Protein AF-A0A352VSP1-F1 (afdb_monomer)

Radius of gyration: 16.6 Å; Cα contacts (8 Å, |Δi|>4): 227; chains: 1; bounding box: 41×44×37 Å

Sequence (112 aa):
VEYEIDEEVMEVRQVWEYRGGADEPFYSFFVSDADWLPVTENVLITAGGLIADTSGVATAAAAGRRSARIMEVTHESPAEKVFELLVEADWDAGGWHVFRAQRIPSLYGGGG

Mean predicted aligned error: 5.11 Å

Foldseek 3Di:
DDWDADPVVGDIDDDADDQDPPVDGFDQPDQKDWDQDVPQRWIKIKSFFFFAAQVRHTDPDQFGFTKIKIFTWHGDVVIDTPDIDIQGDPDGTYGGGDNYDDDDPDPDPDDD

Solvent-accessible surface area (backbone atoms only — not comparable to full-atom values): 6786 Å² total; per-residue (Å²): 110,41,69,49,74,43,80,89,82,71,45,78,41,82,76,48,75,76,65,59,54,98,94,48,66,75,70,51,86,44,47,57,46,76,42,80,35,91,87,79,60,23,35,40,34,25,36,7,31,27,26,19,41,94,88,66,48,79,48,87,58,87,70,21,25,20,21,23,40,40,36,31,27,44,72,55,90,82,57,48,78,80,44,79,48,77,45,73,51,101,58,76,61,38,65,43,66,37,65,67,78,79,91,74,74,69,92,69,69,86,85,128

Structure (mmCIF, N/CA/C/O backbone):
data_AF-A0A352VSP1-F1
#
_entry.id   AF-A0A352VSP1-F1
#
loop_
_atom_site.group_PDB
_atom_site.id
_atom_site.type_symbol
_atom_site.label_atom_id
_atom_site.label_alt_id
_atom_site.label_comp_id
_atom_site.label_asym_id
_atom_site.label_entity_id
_atom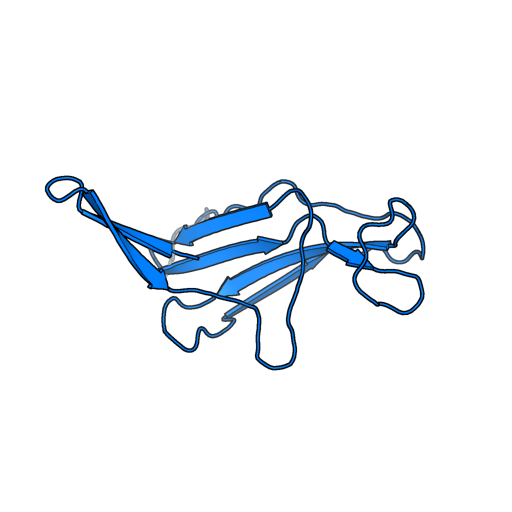_site.label_seq_id
_atom_site.pdbx_PDB_ins_code
_atom_site.Cartn_x
_atom_site.Cartn_y
_atom_site.Cartn_z
_atom_site.occupancy
_atom_site.B_iso_or_equiv
_atom_site.auth_seq_id
_atom_site.auth_comp_id
_atom_site.auth_asym_id
_atom_site.auth_atom_id
_atom_site.pdbx_PDB_model_num
ATOM 1 N N . VAL A 1 1 ? -2.873 5.560 6.977 1.00 95.12 1 VAL A N 1
ATOM 2 C CA . VAL A 1 1 ? -3.254 6.084 8.309 1.00 95.12 1 VAL A CA 1
ATOM 3 C C . VAL A 1 1 ? -4.758 6.197 8.345 1.00 95.12 1 VAL A C 1
ATOM 5 O O . VAL A 1 1 ? -5.341 6.426 7.291 1.00 95.12 1 VAL A O 1
ATOM 8 N N . GLU A 1 2 ? -5.356 6.035 9.514 1.00 97.25 2 GLU A N 1
ATOM 9 C CA . GLU A 1 2 ? -6.792 6.186 9.731 1.00 97.25 2 GLU A CA 1
ATOM 10 C C . GLU A 1 2 ? -7.048 7.105 10.919 1.00 97.25 2 GLU A C 1
ATOM 12 O O . GLU A 1 2 ? -6.310 7.083 11.913 1.00 97.25 2 GLU A O 1
ATOM 17 N N . TYR A 1 3 ? -8.107 7.899 10.798 1.00 97.81 3 TYR A N 1
ATOM 18 C CA . TYR A 1 3 ? -8.530 8.857 11.800 1.00 97.81 3 TYR A CA 1
ATOM 19 C C . TYR A 1 3 ? -9.996 8.641 12.153 1.00 97.81 3 TYR A C 1
ATOM 21 O O . TYR A 1 3 ? -10.825 8.407 11.278 1.00 97.81 3 TYR A O 1
ATOM 29 N N . GLU A 1 4 ? -10.297 8.796 13.431 1.00 97.88 4 GLU A N 1
ATOM 30 C CA . GLU A 1 4 ? -11.639 9.023 13.946 1.00 97.88 4 GLU A CA 1
ATOM 31 C C . GLU A 1 4 ? -11.809 10.531 14.139 1.00 97.88 4 GLU A C 1
ATOM 33 O O . GLU A 1 4 ? -10.902 11.203 14.644 1.00 97.88 4 GLU A O 1
ATOM 38 N N . ILE A 1 5 ? -12.943 11.063 13.691 1.00 98.25 5 ILE A N 1
ATOM 39 C CA . ILE A 1 5 ? -13.259 12.490 13.737 1.00 98.25 5 ILE A CA 1
ATOM 40 C C . ILE A 1 5 ? -14.529 12.649 14.568 1.00 98.25 5 ILE A C 1
ATOM 42 O O . ILE A 1 5 ? -15.566 12.088 14.217 1.00 98.25 5 ILE A O 1
ATOM 46 N N . ASP A 1 6 ? -14.441 13.416 15.652 1.00 98.25 6 ASP A N 1
ATOM 47 C CA . ASP A 1 6 ? -15.603 13.903 16.388 1.00 98.25 6 ASP A CA 1
ATOM 48 C C . ASP A 1 6 ? -15.952 15.300 15.864 1.00 98.25 6 ASP A C 1
ATOM 50 O O . ASP A 1 6 ? -15.240 16.280 16.101 1.00 98.25 6 ASP A O 1
ATOM 54 N N . GLU A 1 7 ? -17.040 15.380 15.101 1.00 98.25 7 GLU A N 1
ATOM 55 C CA . GLU A 1 7 ? -17.495 16.626 14.481 1.00 98.25 7 GLU A CA 1
ATOM 56 C C . GLU A 1 7 ? -18.229 17.557 15.463 1.00 98.25 7 GLU A C 1
ATOM 58 O O . GLU A 1 7 ? -18.343 18.751 15.186 1.00 98.25 7 GLU A O 1
ATOM 63 N N . GLU A 1 8 ? -18.711 17.057 16.610 1.00 98.31 8 GLU A N 1
ATOM 64 C CA . GLU A 1 8 ? -19.400 17.884 17.610 1.00 98.31 8 GLU A CA 1
ATOM 65 C C . GLU A 1 8 ? -18.401 18.731 18.399 1.00 98.31 8 GLU A C 1
ATOM 67 O O . GLU A 1 8 ? -18.621 19.930 18.602 1.00 98.31 8 GLU A O 1
ATOM 72 N N . VAL A 1 9 ? -17.290 18.118 18.822 1.00 98.00 9 VAL A N 1
ATOM 73 C CA . VAL A 1 9 ? -16.224 18.809 19.568 1.00 98.00 9 VAL A CA 1
ATOM 74 C C . VAL A 1 9 ? -15.040 19.236 18.698 1.00 98.00 9 VAL A C 1
ATOM 76 O O . VAL A 1 9 ? -14.137 19.908 19.194 1.00 98.00 9 VAL A O 1
ATOM 79 N N . MET A 1 10 ? -15.073 18.933 17.396 1.00 97.81 10 MET A N 1
ATOM 80 C CA . MET A 1 10 ? -14.026 19.267 16.420 1.00 97.81 10 MET A CA 1
ATOM 81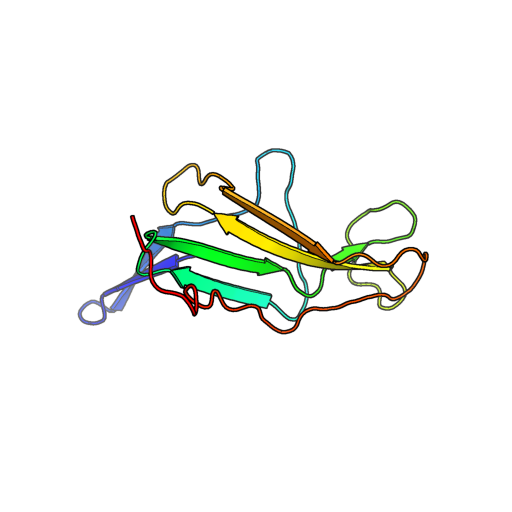 C C . MET A 1 10 ? -12.661 18.655 16.778 1.00 97.81 10 MET A C 1
ATOM 83 O O . MET A 1 10 ? -11.620 19.306 16.650 1.00 97.81 10 MET A O 1
ATOM 87 N N . GLU A 1 11 ? -12.662 17.394 17.213 1.00 98.44 11 GLU A N 1
ATOM 88 C CA . GLU A 1 11 ? -11.455 16.646 17.571 1.00 98.44 11 GLU A CA 1
ATOM 89 C C . GLU A 1 11 ? -11.143 15.546 16.550 1.00 98.44 11 GLU A C 1
ATOM 91 O O . GLU A 1 11 ? -12.026 14.961 15.926 1.00 98.44 11 GLU A O 1
ATOM 96 N N . VAL A 1 12 ? -9.851 15.255 16.378 1.00 98.25 12 VAL A N 1
ATOM 97 C CA . VAL A 1 12 ? -9.364 14.182 15.506 1.00 98.25 12 VAL A CA 1
ATOM 98 C C . VAL A 1 12 ? -8.400 13.288 16.272 1.00 98.25 12 VAL A C 1
ATOM 100 O O . VAL A 1 12 ? -7.465 13.764 16.922 1.00 98.25 12 VAL A O 1
ATOM 103 N N . ARG A 1 13 ? -8.596 11.976 16.165 1.00 98.19 13 ARG A N 1
ATOM 104 C CA . ARG A 1 13 ? -7.744 10.962 16.785 1.00 98.19 13 ARG A CA 1
ATOM 105 C C . ARG A 1 13 ? -7.221 10.021 15.716 1.00 98.19 13 ARG A C 1
ATOM 107 O O . ARG A 1 13 ? -7.997 9.412 14.991 1.00 98.19 13 ARG A O 1
ATOM 114 N N . GLN A 1 14 ? -5.902 9.863 15.626 1.00 97.62 14 GLN A N 1
ATOM 115 C CA . GLN A 1 14 ? -5.333 8.786 14.818 1.00 97.62 14 GLN A CA 1
ATOM 116 C C . GLN A 1 14 ? -5.633 7.452 15.504 1.00 97.62 14 GLN A C 1
ATOM 118 O O . GLN A 1 14 ? -5.255 7.256 16.660 1.00 97.62 14 GLN A O 1
ATOM 123 N N . VAL A 1 15 ? -6.311 6.549 14.801 1.00 97.00 15 VAL A N 1
ATOM 124 C CA . VAL A 1 15 ? -6.743 5.259 15.365 1.00 97.00 15 VAL A CA 1
ATOM 125 C C . VAL A 1 15 ? -5.921 4.095 14.847 1.00 97.00 15 VAL A C 1
ATOM 127 O O . VAL A 1 15 ? -5.778 3.096 15.544 1.00 97.00 15 VAL A O 1
ATOM 130 N N . TRP A 1 16 ? -5.336 4.249 13.660 1.00 96.88 16 TRP A N 1
ATOM 131 C CA . TRP A 1 16 ? -4.532 3.211 13.041 1.00 96.88 16 TRP A CA 1
ATOM 132 C C . TRP A 1 16 ? -3.490 3.792 12.084 1.00 96.88 16 TRP A C 1
ATOM 134 O O . TRP A 1 16 ? -3.679 4.835 11.448 1.00 96.88 16 TRP A O 1
ATOM 144 N N . GLU A 1 17 ? -2.366 3.098 11.954 1.00 95.44 17 GLU A N 1
ATOM 145 C CA . GLU A 1 17 ? -1.389 3.362 10.910 1.00 95.44 17 GLU A CA 1
ATOM 146 C C . GLU A 1 17 ? -0.676 2.094 10.460 1.00 95.44 17 GLU A C 1
ATOM 148 O O . GLU A 1 17 ? -0.404 1.195 11.247 1.00 95.44 17 GLU A O 1
ATOM 153 N N . TYR A 1 18 ? -0.288 2.088 9.189 1.00 94.25 18 TYR A N 1
ATOM 154 C CA . TYR A 1 18 ? 0.629 1.111 8.632 1.00 94.25 18 TYR A CA 1
ATOM 155 C C . TYR A 1 18 ? 1.787 1.838 7.968 1.00 94.25 18 TYR A C 1
ATOM 157 O O . TYR A 1 18 ? 1.581 2.749 7.163 1.00 94.25 18 TYR A O 1
ATOM 165 N N . ARG A 1 19 ? 3.009 1.442 8.328 1.00 90.94 19 ARG A N 1
ATOM 166 C CA . ARG A 1 19 ? 4.261 2.038 7.833 1.00 90.94 19 ARG A CA 1
ATOM 167 C C . ARG A 1 19 ? 5.096 1.059 7.000 1.00 90.94 19 ARG A C 1
ATOM 169 O O . ARG A 1 19 ? 6.233 1.373 6.663 1.00 90.94 19 ARG A O 1
ATOM 176 N N . GLY A 1 20 ? 4.536 -0.106 6.676 1.00 88.00 20 GLY A N 1
ATOM 177 C CA . GLY A 1 20 ? 5.306 -1.271 6.243 1.00 88.00 20 GLY A CA 1
ATOM 178 C C . GLY A 1 20 ? 5.642 -2.195 7.415 1.00 88.00 20 GLY A C 1
ATOM 179 O O . GLY A 1 20 ? 5.327 -1.898 8.569 1.00 88.00 20 GLY A O 1
ATOM 180 N N . GLY A 1 21 ? 6.265 -3.334 7.108 1.00 79.31 21 GLY A N 1
ATOM 181 C CA . GLY A 1 21 ? 6.861 -4.198 8.130 1.00 79.31 21 GLY A CA 1
ATOM 182 C C . GLY A 1 21 ? 8.102 -3.545 8.746 1.00 79.31 21 GLY A C 1
ATOM 183 O O . GLY A 1 21 ? 8.672 -2.628 8.156 1.00 79.31 21 GLY A O 1
ATOM 184 N N . ALA A 1 22 ? 8.544 -4.029 9.912 1.00 75.56 22 ALA A N 1
ATOM 185 C CA . ALA A 1 22 ? 9.700 -3.472 10.628 1.00 75.56 22 ALA A CA 1
ATOM 186 C C . ALA A 1 22 ? 10.965 -3.359 9.751 1.00 75.56 22 ALA A C 1
ATOM 188 O O . ALA A 1 22 ? 11.685 -2.368 9.839 1.00 75.56 22 ALA A O 1
ATOM 189 N N . ASP A 1 23 ? 11.175 -4.333 8.865 1.00 80.50 23 ASP A N 1
ATOM 190 C CA . ASP A 1 23 ? 12.332 -4.405 7.965 1.00 80.50 23 ASP A CA 1
ATOM 191 C C . ASP A 1 23 ? 12.006 -3.989 6.522 1.00 80.50 23 ASP A C 1
ATOM 193 O O . ASP A 1 23 ? 12.850 -4.074 5.633 1.00 80.50 23 ASP A O 1
ATOM 197 N N . GLU A 1 24 ? 10.772 -3.549 6.269 1.00 83.00 24 GLU A N 1
ATOM 198 C CA . GLU A 1 24 ? 10.281 -3.282 4.920 1.00 83.00 24 GLU A CA 1
ATOM 199 C C . GLU A 1 24 ? 9.440 -1.997 4.845 1.00 83.00 24 GLU A C 1
ATOM 201 O O . GLU A 1 24 ? 8.261 -2.028 4.463 1.00 83.00 24 GLU A O 1
ATOM 206 N N . PRO A 1 25 ? 10.020 -0.839 5.216 1.00 82.50 25 PRO A N 1
ATOM 207 C CA . PRO A 1 25 ? 9.379 0.437 4.962 1.00 82.50 25 PRO A CA 1
ATOM 208 C C . PRO A 1 25 ? 9.299 0.677 3.453 1.00 82.50 25 PRO A C 1
ATOM 210 O O . PRO A 1 25 ? 10.189 0.302 2.688 1.00 82.50 25 PRO A O 1
ATOM 213 N N . PHE A 1 26 ? 8.248 1.360 3.017 1.00 87.56 26 PHE A N 1
ATOM 214 C CA . PHE A 1 26 ? 8.090 1.739 1.618 1.00 87.56 26 PHE A CA 1
ATOM 215 C C . PHE A 1 26 ? 7.681 3.201 1.488 1.00 87.56 26 PHE A C 1
ATOM 217 O O . PHE A 1 26 ? 7.088 3.797 2.388 1.00 87.56 26 PHE A O 1
ATOM 224 N N . TYR A 1 27 ? 7.994 3.777 0.331 1.00 89.31 27 TYR A N 1
ATOM 225 C CA . TYR A 1 27 ? 7.620 5.137 -0.018 1.00 89.31 27 TYR A CA 1
ATOM 226 C C . TYR A 1 27 ? 7.101 5.172 -1.454 1.00 89.31 27 TYR A C 1
ATOM 228 O O . TYR A 1 27 ? 7.823 4.840 -2.391 1.00 89.31 27 TYR A O 1
ATOM 236 N N . SER A 1 28 ? 5.839 5.575 -1.606 1.00 92.06 28 SER A N 1
ATOM 237 C CA . SER A 1 28 ? 5.181 5.798 -2.896 1.00 92.06 28 SER A CA 1
ATOM 238 C C . SER A 1 28 ? 4.885 7.288 -3.022 1.00 92.06 28 SER A C 1
ATOM 240 O O . SER A 1 28 ? 4.027 7.815 -2.313 1.00 92.06 28 SER A O 1
ATOM 242 N N . PHE A 1 29 ? 5.636 7.983 -3.877 1.00 85.50 29 PHE A N 1
ATOM 243 C CA . PHE A 1 29 ? 5.594 9.450 -3.982 1.00 85.50 29 PHE A CA 1
ATOM 244 C C . PHE A 1 29 ? 4.347 9.959 -4.729 1.00 85.50 29 PHE A C 1
ATOM 246 O O . PHE A 1 29 ? 3.904 11.088 -4.525 1.00 85.50 29 PHE A O 1
ATOM 253 N N . PHE A 1 30 ? 3.770 9.128 -5.591 1.00 91.19 30 PHE A N 1
ATOM 254 C CA . PHE A 1 30 ? 2.634 9.459 -6.440 1.00 91.19 30 PHE A CA 1
ATOM 255 C C . PHE A 1 30 ? 1.777 8.214 -6.632 1.00 91.19 30 PHE A C 1
ATOM 257 O O . PHE A 1 30 ? 2.276 7.110 -6.452 1.00 91.19 30 PHE A O 1
ATOM 264 N N . VAL A 1 31 ? 0.513 8.419 -7.014 1.00 91.69 31 VAL A N 1
ATOM 265 C CA . VAL A 1 31 ? -0.473 7.377 -7.348 1.00 91.69 31 VAL A CA 1
ATOM 266 C C . VAL A 1 31 ? -0.528 6.232 -6.329 1.00 91.69 31 VAL A C 1
ATOM 268 O O . VAL A 1 31 ? 0.223 5.265 -6.376 1.00 91.69 31 VAL A O 1
ATOM 271 N N . SER A 1 32 ? -1.436 6.365 -5.371 1.00 95.81 32 SER A N 1
ATOM 272 C CA . SER A 1 32 ? -1.620 5.396 -4.297 1.00 95.81 32 SER A CA 1
ATOM 273 C C . SER A 1 32 ? -3.076 5.400 -3.852 1.00 95.81 32 SER A C 1
ATOM 275 O O . SER A 1 32 ? -3.806 6.354 -4.131 1.00 95.81 32 SER A O 1
ATOM 277 N N . ASP A 1 33 ? -3.471 4.358 -3.131 1.00 96.75 33 ASP A N 1
ATOM 278 C CA . ASP A 1 33 ? -4.789 4.272 -2.505 1.00 96.75 33 ASP A CA 1
ATOM 279 C C . ASP A 1 33 ? -4.750 3.430 -1.229 1.00 96.75 33 ASP A C 1
ATOM 281 O O . ASP A 1 33 ? -3.812 2.650 -1.027 1.00 96.75 33 ASP A O 1
ATOM 285 N N . ALA A 1 34 ? -5.769 3.584 -0.390 1.00 96.81 34 ALA A N 1
ATOM 286 C CA . ALA A 1 34 ? -6.010 2.725 0.760 1.00 96.81 34 ALA A CA 1
ATOM 287 C C . ALA A 1 34 ? -7.520 2.534 0.957 1.00 96.81 34 ALA A C 1
ATOM 289 O O . ALA A 1 34 ? -8.225 3.491 1.269 1.00 96.81 34 ALA A O 1
ATOM 290 N N . ASP A 1 35 ? -7.991 1.296 0.818 1.00 97.19 35 ASP A N 1
ATOM 291 C CA . ASP A 1 35 ? -9.404 0.931 0.919 1.00 97.19 35 ASP A CA 1
ATOM 292 C C . ASP A 1 35 ? -9.641 -0.015 2.098 1.00 97.19 35 ASP A C 1
ATOM 294 O O . ASP A 1 35 ? -9.002 -1.065 2.203 1.00 97.19 35 ASP A O 1
ATOM 298 N N . TRP A 1 36 ? -10.610 0.310 2.955 1.00 96.50 36 TRP A N 1
ATOM 299 C CA . TRP A 1 36 ? -11.126 -0.636 3.944 1.00 96.50 36 TRP A CA 1
ATOM 300 C C . TRP A 1 36 ? -12.008 -1.689 3.262 1.00 96.50 36 TRP A C 1
ATOM 302 O O . TRP A 1 36 ? -12.880 -1.365 2.450 1.00 96.50 36 TRP A O 1
ATOM 312 N N . LEU A 1 37 ? -11.784 -2.963 3.584 1.00 96.00 37 LEU A N 1
ATOM 313 C CA . LEU A 1 37 ? -12.482 -4.093 2.985 1.00 96.00 37 LEU A CA 1
ATOM 314 C C . LEU A 1 37 ? -13.577 -4.608 3.933 1.00 96.00 37 LEU A C 1
ATOM 316 O O . LEU A 1 37 ? -13.268 -5.351 4.859 1.00 96.00 37 LEU A O 1
ATOM 320 N N . PRO A 1 38 ? -14.872 -4.337 3.681 1.00 91.31 38 PRO A N 1
ATOM 321 C CA . PRO A 1 38 ? -15.946 -4.614 4.644 1.00 91.31 38 PRO A CA 1
ATOM 322 C C . PRO A 1 38 ? -16.163 -6.086 5.005 1.00 91.31 38 PRO A C 1
ATOM 324 O O . PRO A 1 38 ? -16.838 -6.382 5.983 1.00 91.31 38 PRO A O 1
ATOM 327 N N . VAL A 1 39 ? -15.668 -7.016 4.186 1.00 91.25 39 VAL A N 1
ATOM 328 C CA . VAL A 1 39 ? -15.881 -8.458 4.393 1.00 91.25 39 VAL A CA 1
ATOM 329 C C . VAL A 1 39 ? -14.775 -9.075 5.242 1.00 91.25 39 VAL A C 1
ATOM 331 O O . VAL A 1 39 ? -15.047 -9.968 6.037 1.00 91.25 39 VAL A O 1
ATOM 334 N N . THR A 1 40 ? -13.531 -8.646 5.035 1.00 94.25 40 THR A N 1
ATOM 335 C CA . THR A 1 40 ? -12.365 -9.169 5.758 1.00 94.25 40 THR A CA 1
ATOM 336 C C . THR A 1 40 ? -11.913 -8.246 6.880 1.00 94.25 40 THR A C 1
ATOM 338 O O . THR A 1 40 ? -11.062 -8.647 7.657 1.00 94.25 40 THR A O 1
ATOM 341 N N . GLU A 1 41 ? -12.444 -7.021 6.928 1.00 96.25 41 GLU A N 1
ATOM 342 C CA . GLU A 1 41 ? -12.025 -5.918 7.804 1.00 96.25 41 GLU A CA 1
ATOM 343 C C . GLU A 1 41 ? -10.553 -5.506 7.629 1.00 96.25 41 GLU A C 1
ATOM 345 O O . GLU A 1 41 ? -10.043 -4.660 8.354 1.00 96.25 41 GLU A O 1
ATOM 350 N N . ASN A 1 42 ? -9.887 -6.045 6.607 1.00 97.44 42 ASN A N 1
ATOM 351 C CA . ASN A 1 42 ? -8.526 -5.703 6.227 1.00 97.44 42 ASN A CA 1
ATOM 352 C C . ASN A 1 42 ? -8.477 -4.379 5.453 1.00 97.44 42 ASN A C 1
ATOM 354 O O . ASN A 1 42 ? -9.481 -3.882 4.941 1.00 97.44 42 ASN A O 1
ATOM 358 N N . VAL A 1 43 ? -7.270 -3.849 5.277 1.00 97.81 43 VAL A N 1
ATOM 359 C CA . VAL A 1 43 ? -6.994 -2.682 4.439 1.00 97.81 43 VAL A CA 1
ATOM 360 C C . VAL A 1 43 ? -6.250 -3.122 3.182 1.00 97.81 43 VAL A C 1
ATOM 362 O O . VAL A 1 43 ? -5.172 -3.713 3.256 1.00 97.81 43 VAL A O 1
ATOM 365 N N . LEU A 1 44 ? -6.803 -2.807 2.013 1.00 97.81 44 LEU A N 1
ATOM 366 C CA . LEU A 1 44 ? -6.109 -2.914 0.733 1.00 97.81 44 LEU A CA 1
ATOM 367 C C . LEU A 1 44 ? -5.307 -1.634 0.494 1.00 97.81 44 LEU A C 1
ATOM 369 O O . LEU A 1 44 ? -5.867 -0.547 0.448 1.00 97.81 44 LEU A O 1
ATOM 373 N N . ILE A 1 45 ? -4.001 -1.758 0.303 1.00 97.62 45 ILE A N 1
ATOM 374 C CA . ILE A 1 45 ? -3.077 -0.649 0.079 1.00 97.62 45 ILE A CA 1
ATOM 375 C C . ILE A 1 45 ? -2.497 -0.767 -1.326 1.00 97.62 45 ILE A C 1
ATOM 377 O O . ILE A 1 45 ? -1.899 -1.784 -1.681 1.00 97.62 45 ILE A O 1
ATOM 381 N N . THR A 1 46 ? -2.613 0.304 -2.106 1.00 97.88 46 THR A N 1
ATOM 382 C CA . THR A 1 46 ? -1.921 0.461 -3.387 1.00 97.88 46 THR A CA 1
ATOM 383 C C . THR A 1 46 ? -0.752 1.420 -3.202 1.00 97.88 46 THR A C 1
ATOM 385 O O . THR A 1 46 ? -0.952 2.625 -3.092 1.00 97.88 46 THR A O 1
ATOM 388 N N . ALA A 1 47 ? 0.475 0.904 -3.197 1.00 96.62 47 ALA A N 1
ATOM 389 C CA . ALA A 1 47 ? 1.693 1.695 -3.345 1.00 96.62 47 ALA A CA 1
ATOM 390 C C . ALA A 1 47 ? 2.076 1.705 -4.832 1.00 96.62 47 ALA A C 1
ATOM 392 O O . ALA A 1 47 ? 2.832 0.858 -5.307 1.00 96.62 47 ALA A O 1
ATOM 393 N N . GLY A 1 48 ? 1.454 2.605 -5.590 1.00 96.12 48 GLY A N 1
ATOM 394 C CA . GLY A 1 48 ? 1.410 2.530 -7.048 1.00 96.12 48 GLY A CA 1
ATOM 395 C C . GLY A 1 48 ? 2.559 3.206 -7.790 1.00 96.12 48 GLY A C 1
ATOM 396 O O . GLY A 1 48 ? 2.737 2.944 -8.979 1.00 96.12 48 GLY A O 1
ATOM 397 N N . GLY A 1 49 ? 3.320 4.064 -7.114 1.00 94.81 49 GLY A N 1
ATOM 398 C CA . GLY A 1 49 ? 4.402 4.860 -7.683 1.00 94.81 49 GLY A CA 1
ATOM 399 C C . GLY A 1 49 ? 5.702 4.693 -6.909 1.00 94.81 49 GLY A C 1
ATOM 400 O O . GLY A 1 49 ? 6.273 5.678 -6.429 1.00 94.81 49 GLY A O 1
ATOM 401 N N . LEU A 1 50 ? 6.169 3.448 -6.781 1.00 94.38 50 LEU A N 1
ATOM 402 C CA . LEU A 1 50 ? 7.485 3.156 -6.223 1.00 94.38 50 LEU A CA 1
ATOM 403 C C . LEU A 1 50 ? 8.548 3.474 -7.273 1.00 94.38 50 LEU A C 1
ATOM 405 O O . LEU A 1 50 ? 8.438 3.065 -8.431 1.00 94.38 50 LEU A O 1
ATOM 409 N N . ILE A 1 51 ? 9.582 4.207 -6.868 1.00 93.31 51 ILE A N 1
ATOM 410 C CA . ILE A 1 51 ? 10.730 4.500 -7.721 1.00 93.31 51 ILE A CA 1
ATOM 411 C C . ILE A 1 51 ? 11.996 4.151 -6.949 1.00 93.31 51 ILE A C 1
ATOM 413 O O . ILE A 1 51 ? 12.185 4.616 -5.825 1.00 93.31 51 ILE A O 1
ATOM 417 N N . ALA A 1 52 ? 12.870 3.364 -7.567 1.00 91.19 52 ALA A N 1
ATOM 418 C CA . ALA A 1 52 ? 14.182 3.027 -7.036 1.00 91.19 52 ALA A CA 1
ATOM 419 C C . ALA A 1 52 ? 15.290 3.416 -8.022 1.00 91.19 52 ALA A C 1
ATOM 421 O O . ALA A 1 52 ? 15.089 3.412 -9.238 1.00 91.19 52 ALA A O 1
ATOM 422 N N . ASP A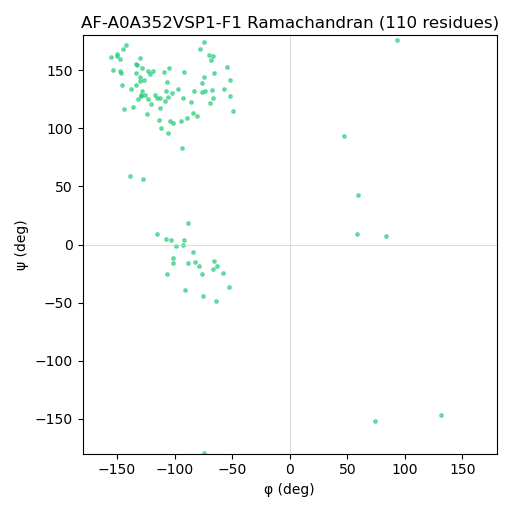 1 53 ? 16.465 3.772 -7.512 1.00 89.50 53 ASP A N 1
ATOM 423 C CA . ASP A 1 53 ? 17.658 3.916 -8.342 1.00 89.50 53 ASP A CA 1
ATOM 424 C C . ASP A 1 53 ? 18.229 2.546 -8.756 1.00 89.50 53 ASP A C 1
ATOM 426 O O . ASP A 1 53 ? 17.702 1.487 -8.408 1.00 89.50 53 ASP A O 1
ATOM 430 N N . THR A 1 54 ? 19.332 2.547 -9.506 1.00 85.69 54 THR A N 1
ATOM 431 C CA . THR A 1 54 ? 19.985 1.314 -9.978 1.00 85.69 54 THR A CA 1
ATOM 432 C C . THR A 1 54 ? 20.568 0.454 -8.852 1.00 85.69 54 THR A C 1
ATOM 434 O O . THR A 1 54 ? 20.922 -0.694 -9.095 1.00 85.69 54 THR A O 1
ATOM 437 N N . SER A 1 55 ? 20.697 0.989 -7.634 1.00 87.38 55 SER A N 1
ATOM 438 C CA . SER A 1 55 ? 21.109 0.241 -6.440 1.00 87.38 55 SER A CA 1
ATOM 439 C C . SER A 1 55 ? 19.924 -0.307 -5.636 1.00 87.38 55 SER A C 1
ATOM 441 O O . SER A 1 55 ? 20.127 -0.977 -4.626 1.00 87.38 55 SER A O 1
ATOM 443 N N . GLY A 1 56 ? 18.690 -0.054 -6.089 1.00 86.06 56 GLY A N 1
ATOM 444 C CA . GLY A 1 56 ? 17.465 -0.471 -5.411 1.00 86.06 56 GLY A CA 1
ATOM 445 C C . GLY A 1 56 ? 17.021 0.477 -4.295 1.00 86.06 56 GLY A C 1
ATOM 446 O O . GLY A 1 56 ? 16.073 0.163 -3.579 1.00 86.06 56 GLY A O 1
ATOM 447 N N . VAL A 1 57 ? 17.665 1.637 -4.136 1.00 88.75 57 VAL A N 1
ATOM 448 C CA . VAL A 1 57 ? 17.313 2.608 -3.095 1.00 88.75 57 VAL A CA 1
ATOM 449 C C . VAL A 1 57 ? 16.146 3.468 -3.566 1.00 88.75 57 VAL A C 1
ATOM 451 O O . VAL A 1 57 ? 16.164 4.003 -4.675 1.00 88.75 57 VAL A O 1
ATOM 454 N N . ALA A 1 58 ? 15.129 3.620 -2.712 1.00 89.56 58 ALA A N 1
ATOM 455 C CA . ALA A 1 58 ? 13.967 4.452 -3.004 1.00 89.56 58 ALA A CA 1
ATOM 456 C C . ALA A 1 58 ? 14.379 5.902 -3.326 1.00 89.56 58 ALA A C 1
ATOM 458 O O . ALA A 1 58 ? 15.175 6.518 -2.617 1.00 89.56 58 ALA A O 1
ATOM 459 N N . THR A 1 59 ? 13.819 6.464 -4.393 1.00 88.62 59 THR A N 1
ATOM 460 C CA . THR A 1 59 ? 14.134 7.807 -4.896 1.00 88.62 59 THR A CA 1
ATOM 461 C C . THR A 1 59 ? 12.885 8.475 -5.470 1.00 88.62 59 THR A C 1
ATOM 463 O O . THR A 1 59 ? 11.869 7.828 -5.678 1.00 88.62 59 THR A O 1
ATOM 466 N N . ALA A 1 60 ? 12.939 9.778 -5.743 1.00 85.88 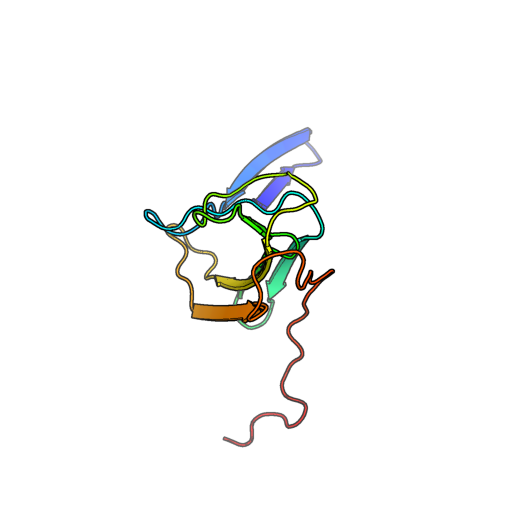60 ALA A N 1
ATOM 467 C CA . ALA A 1 60 ? 11.909 10.495 -6.505 1.00 85.88 60 ALA A CA 1
ATOM 468 C C . ALA A 1 60 ? 12.386 10.866 -7.925 1.00 85.88 60 ALA A C 1
ATOM 470 O O . ALA A 1 60 ? 11.700 11.576 -8.661 1.00 85.88 60 ALA A O 1
ATOM 471 N N . ALA A 1 61 ? 13.586 10.424 -8.320 1.00 85.00 61 ALA A N 1
ATOM 472 C CA . ALA A 1 61 ? 14.161 10.738 -9.620 1.00 85.00 61 ALA A CA 1
ATOM 473 C C . ALA A 1 61 ? 13.361 10.089 -10.761 1.00 85.00 61 ALA A C 1
ATOM 475 O O . ALA A 1 61 ? 13.201 8.874 -10.811 1.00 85.00 61 ALA A O 1
ATOM 476 N N . ALA A 1 62 ? 12.934 10.888 -11.742 1.00 79.12 62 ALA A N 1
ATOM 477 C CA . ALA A 1 62 ? 12.101 10.419 -12.856 1.00 79.12 62 ALA A CA 1
ATOM 478 C C . ALA A 1 62 ? 12.721 9.274 -13.686 1.00 79.12 62 ALA A C 1
ATOM 480 O O . ALA A 1 62 ? 11.979 8.528 -14.333 1.00 79.12 62 ALA A O 1
ATOM 481 N N . ALA A 1 63 ? 14.054 9.163 -13.671 1.00 84.12 63 ALA A N 1
ATOM 482 C CA . ALA A 1 63 ? 14.836 8.149 -14.377 1.00 84.12 63 ALA A CA 1
ATOM 483 C C . ALA A 1 63 ? 14.976 6.814 -13.618 1.00 84.12 63 ALA A C 1
ATOM 485 O O . ALA A 1 63 ? 15.522 5.870 -14.181 1.00 84.12 63 ALA A O 1
ATOM 486 N N . GLY A 1 64 ? 14.511 6.726 -12.367 1.00 87.19 64 GLY A N 1
ATOM 487 C CA . GLY A 1 64 ? 14.561 5.485 -11.598 1.00 87.19 64 GLY A CA 1
ATOM 488 C C . GLY A 1 64 ? 13.663 4.384 -12.173 1.00 87.19 64 GLY A C 1
ATOM 489 O O . GLY A 1 64 ? 12.738 4.643 -12.956 1.00 87.19 64 GLY A O 1
ATOM 490 N N . ARG A 1 65 ? 13.934 3.144 -11.762 1.00 92.12 65 ARG A N 1
ATOM 491 C CA . ARG A 1 65 ? 13.087 1.986 -12.044 1.00 92.12 65 ARG A CA 1
ATOM 492 C C . ARG A 1 65 ? 11.766 2.142 -11.302 1.00 92.12 65 ARG A C 1
ATOM 494 O O . ARG A 1 65 ? 11.759 2.470 -10.119 1.00 92.12 65 ARG A O 1
ATOM 501 N N . ARG A 1 66 ? 10.660 1.915 -12.003 1.00 93.56 66 ARG A N 1
ATOM 502 C CA . ARG A 1 66 ? 9.294 2.089 -11.512 1.00 93.56 66 ARG A CA 1
ATOM 503 C C . ARG A 1 66 ? 8.646 0.739 -11.285 1.00 93.56 66 ARG A C 1
ATOM 505 O O . ARG A 1 66 ? 8.685 -0.128 -12.161 1.00 93.56 66 ARG A O 1
ATOM 512 N N . SER A 1 67 ? 8.028 0.599 -10.128 1.00 94.88 67 SER A N 1
ATOM 513 C CA . SER A 1 67 ? 7.244 -0.567 -9.760 1.00 94.88 67 SER A CA 1
ATOM 514 C C . SER A 1 67 ? 6.013 -0.145 -8.967 1.00 94.88 67 SER A C 1
ATOM 516 O O . SER A 1 67 ? 5.843 1.016 -8.581 1.00 94.88 67 SER A O 1
ATOM 518 N N . ALA A 1 68 ? 5.136 -1.109 -8.728 1.00 96.12 68 ALA A N 1
ATOM 519 C CA . ALA A 1 68 ? 4.026 -0.952 -7.809 1.00 96.12 68 ALA A CA 1
ATOM 520 C C . ALA A 1 68 ? 3.939 -2.154 -6.877 1.00 96.12 68 ALA A C 1
ATOM 522 O O . ALA A 1 68 ? 4.348 -3.266 -7.219 1.00 96.12 68 ALA A O 1
ATOM 523 N N . ARG A 1 69 ? 3.363 -1.920 -5.704 1.00 95.94 69 ARG A N 1
ATOM 524 C CA . ARG A 1 69 ? 3.114 -2.934 -4.690 1.00 95.94 69 ARG A CA 1
ATOM 525 C C . ARG A 1 69 ? 1.681 -2.810 -4.203 1.00 95.94 69 ARG A C 1
ATOM 527 O O . ARG A 1 69 ? 1.263 -1.740 -3.770 1.00 95.94 69 ARG A O 1
ATOM 534 N N . ILE A 1 70 ? 0.935 -3.902 -4.281 1.00 97.56 70 ILE A N 1
ATOM 535 C CA . ILE A 1 70 ? -0.436 -3.994 -3.783 1.00 97.56 70 ILE A CA 1
ATOM 536 C C . ILE A 1 70 ? -0.411 -4.953 -2.602 1.00 97.56 70 ILE A C 1
ATOM 538 O O . ILE A 1 70 ? 0.092 -6.067 -2.728 1.00 97.56 70 ILE A O 1
ATOM 542 N N . MET A 1 71 ? -0.919 -4.516 -1.457 1.00 97.12 71 MET A N 1
ATOM 543 C CA . MET A 1 71 ? -0.893 -5.287 -0.216 1.00 97.12 71 MET A CA 1
ATOM 544 C C . MET A 1 71 ? -2.284 -5.325 0.387 1.00 97.12 71 MET A C 1
ATOM 546 O O . MET A 1 71 ? -2.976 -4.315 0.384 1.00 97.12 71 MET A O 1
ATOM 550 N N . GLU A 1 72 ? -2.674 -6.461 0.944 1.00 97.31 72 GLU A N 1
ATOM 551 C CA . GLU A 1 72 ? -3.755 -6.502 1.927 1.00 97.31 72 GLU A CA 1
ATOM 552 C C . GLU A 1 72 ? -3.115 -6.710 3.290 1.00 97.31 72 GLU A C 1
ATOM 554 O O . GLU A 1 72 ? -2.312 -7.635 3.468 1.00 97.31 72 GLU A O 1
ATOM 559 N N . VAL A 1 73 ? -3.446 -5.832 4.226 1.00 97.38 73 VAL A N 1
ATOM 560 C CA . VAL A 1 73 ? -2.962 -5.901 5.600 1.00 97.38 73 VAL A CA 1
ATOM 561 C C . VAL A 1 73 ? -4.133 -5.993 6.555 1.00 97.38 73 VAL A C 1
ATOM 563 O O . VAL A 1 73 ? -5.192 -5.424 6.296 1.00 97.38 73 VAL A O 1
ATOM 566 N N . THR A 1 74 ? -3.947 -6.698 7.657 1.00 97.31 74 THR A N 1
ATOM 567 C CA . THR A 1 74 ? -4.936 -6.719 8.724 1.00 97.31 74 THR A CA 1
ATOM 568 C C . THR A 1 74 ? -5.027 -5.356 9.420 1.00 97.31 74 THR A C 1
ATOM 570 O O . THR A 1 74 ? -4.118 -4.524 9.313 1.00 97.31 74 THR A O 1
ATOM 573 N N . HIS A 1 75 ? -6.148 -5.084 10.091 1.00 96.50 75 HIS A N 1
ATOM 574 C CA . HIS A 1 75 ? -6.405 -3.788 10.737 1.00 96.50 75 HIS A CA 1
ATOM 575 C C . HIS A 1 75 ? -5.965 -3.735 12.209 1.00 96.50 75 HIS A C 1
ATOM 577 O O . HIS A 1 75 ? -6.120 -2.716 12.877 1.00 96.50 75 HIS A O 1
ATOM 583 N N . GLU A 1 76 ? -5.345 -4.791 12.741 1.00 94.56 76 GLU A N 1
ATOM 584 C CA . GLU A 1 76 ? -4.787 -4.750 14.092 1.00 94.56 76 GLU A CA 1
ATOM 585 C C . GLU A 1 76 ? -3.486 -3.932 14.162 1.00 94.56 76 GLU A C 1
ATOM 587 O O . GLU A 1 76 ? -2.933 -3.440 13.173 1.00 94.56 76 GLU A O 1
ATOM 592 N N . SER A 1 77 ? -2.983 -3.761 15.383 1.00 90.69 77 SER A N 1
ATOM 593 C CA . SER A 1 77 ? -1.644 -3.243 15.649 1.00 90.69 77 SER A CA 1
ATOM 594 C C . SER A 1 77 ? -0.871 -4.248 16.513 1.00 90.69 77 SER A C 1
ATOM 596 O O . SER A 1 77 ? -1.225 -4.424 17.681 1.00 90.69 77 SER A O 1
ATOM 598 N N . PRO A 1 78 ? 0.184 -4.897 15.977 1.00 92.44 78 PRO A N 1
ATOM 599 C CA . PRO A 1 78 ? 0.757 -4.694 14.642 1.00 92.44 78 PRO A CA 1
ATOM 600 C C . PRO A 1 78 ? -0.109 -5.291 13.519 1.00 92.44 78 PRO A C 1
ATOM 602 O O . PRO A 1 78 ? -0.686 -6.358 13.687 1.00 92.44 78 PRO A O 1
ATOM 605 N N . ALA A 1 79 ? -0.155 -4.612 12.372 1.00 95.00 79 ALA A N 1
ATOM 606 C CA . ALA A 1 79 ? -0.828 -5.114 11.176 1.00 95.00 79 ALA A CA 1
ATOM 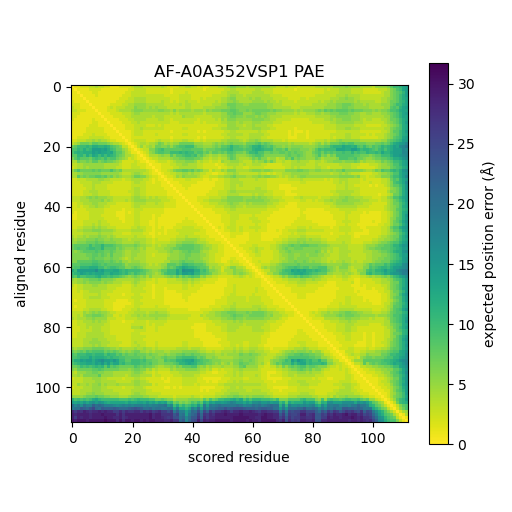607 C C . ALA A 1 79 ? 0.012 -6.203 10.493 1.00 95.00 79 ALA A C 1
ATOM 609 O O . ALA A 1 79 ? 1.229 -6.049 10.329 1.00 95.00 79 ALA A O 1
ATOM 610 N N . GLU A 1 80 ? -0.639 -7.265 10.027 1.00 94.88 80 GLU A N 1
ATOM 611 C CA . GLU A 1 80 ? -0.003 -8.368 9.307 1.00 94.88 80 GLU A CA 1
ATOM 612 C C . GLU A 1 80 ? -0.333 -8.316 7.814 1.00 94.88 80 GLU A C 1
ATOM 614 O O . GLU A 1 80 ? -1.458 -8.029 7.418 1.00 94.88 80 GLU A O 1
ATOM 619 N N . LYS A 1 81 ? 0.647 -8.609 6.953 1.00 95.44 81 LYS A N 1
ATOM 620 C CA . LYS A 1 81 ? 0.437 -8.664 5.500 1.00 95.44 81 LYS A CA 1
ATOM 621 C C . LYS A 1 81 ? -0.116 -10.037 5.115 1.00 95.44 81 LYS A C 1
ATOM 623 O O . LYS A 1 81 ? 0.602 -11.029 5.208 1.00 95.44 81 LYS A O 1
ATOM 628 N N . VAL A 1 82 ? -1.364 -10.090 4.651 1.00 96.62 82 VAL A N 1
ATOM 629 C CA . VAL A 1 82 ? -2.058 -11.342 4.279 1.00 96.62 82 VAL A CA 1
ATOM 630 C C . VAL A 1 82 ? -2.101 -11.586 2.771 1.00 96.62 82 VAL A C 1
ATOM 632 O O . VAL A 1 82 ? -2.351 -12.705 2.326 1.00 96.62 82 VAL A O 1
ATOM 635 N N . PHE A 1 83 ? -1.825 -10.557 1.971 1.00 96.12 83 PHE A N 1
ATOM 636 C CA . PHE A 1 83 ? -1.657 -10.665 0.526 1.00 96.12 83 PHE A CA 1
ATOM 637 C C . PHE A 1 83 ? -0.621 -9.662 0.028 1.00 96.12 83 PHE A C 1
ATOM 639 O O . PHE A 1 83 ? -0.517 -8.547 0.544 1.00 96.12 83 PHE A O 1
ATOM 646 N N . GLU A 1 84 ? 0.100 -10.048 -1.024 1.00 96.56 84 GLU A N 1
ATOM 647 C CA . GLU A 1 84 ? 1.030 -9.181 -1.728 1.00 96.56 84 GLU A CA 1
ATOM 648 C C . GLU A 1 84 ? 1.070 -9.477 -3.227 1.00 96.56 84 GLU A C 1
ATOM 650 O O . GLU A 1 84 ? 1.155 -10.629 -3.651 1.00 96.56 84 GLU A O 1
ATOM 655 N N . LEU A 1 85 ? 1.088 -8.406 -4.018 1.00 96.88 85 LEU A N 1
ATOM 656 C CA . LEU A 1 85 ? 1.436 -8.424 -5.429 1.00 96.88 85 LEU A CA 1
ATOM 657 C C . LEU A 1 85 ? 2.494 -7.355 -5.708 1.00 96.88 85 LEU A C 1
ATOM 659 O O . LEU A 1 85 ? 2.290 -6.175 -5.413 1.00 96.88 85 LEU A O 1
ATOM 663 N N . LEU A 1 86 ? 3.590 -7.767 -6.339 1.00 95.69 86 LEU A N 1
ATOM 664 C CA . LEU A 1 86 ? 4.601 -6.872 -6.892 1.00 95.69 86 LEU A CA 1
ATOM 665 C C . LEU A 1 86 ? 4.426 -6.783 -8.408 1.00 95.69 86 LEU A C 1
ATOM 667 O O . LEU A 1 86 ? 4.315 -7.798 -9.094 1.00 95.69 86 LEU A O 1
ATOM 671 N N . VAL A 1 87 ? 4.397 -5.557 -8.924 1.00 95.81 87 VAL A N 1
ATOM 672 C CA . VAL A 1 87 ? 4.374 -5.265 -10.358 1.00 95.81 87 VAL A CA 1
ATOM 673 C C . VAL A 1 87 ? 5.708 -4.631 -10.711 1.00 95.81 87 VAL A C 1
ATOM 675 O O . VAL A 1 87 ? 5.932 -3.444 -10.468 1.00 95.81 87 VAL A O 1
ATOM 678 N N . GLU A 1 88 ? 6.597 -5.439 -11.273 1.00 92.81 88 GLU A N 1
ATOM 679 C CA . GLU A 1 88 ? 7.953 -5.037 -11.626 1.0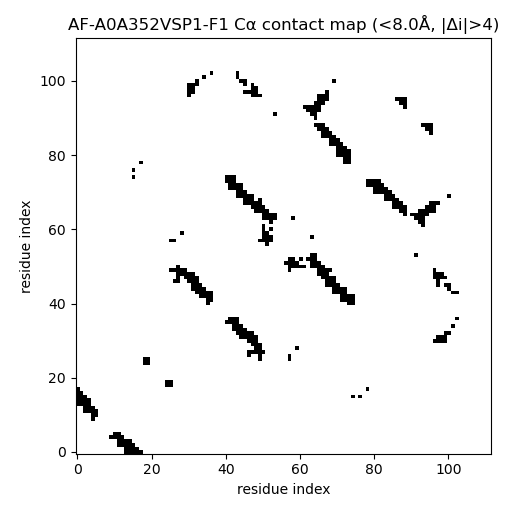0 92.81 88 GLU A CA 1
ATOM 680 C C . GLU A 1 88 ? 8.183 -5.166 -13.130 1.00 92.81 88 GLU A C 1
ATOM 682 O O . GLU A 1 88 ? 7.581 -5.993 -13.815 1.00 92.81 88 GLU A O 1
ATOM 687 N N . ALA A 1 89 ? 9.045 -4.299 -13.646 1.00 88.62 89 ALA A N 1
ATOM 688 C CA . ALA A 1 89 ? 9.613 -4.441 -14.973 1.00 88.62 89 ALA A CA 1
ATOM 689 C C . ALA A 1 89 ? 10.935 -5.212 -14.878 1.00 88.62 89 ALA A C 1
ATOM 691 O O . ALA A 1 89 ? 11.667 -5.071 -13.899 1.00 88.62 89 ALA A O 1
ATOM 692 N N . ASP A 1 90 ? 11.268 -5.978 -15.911 1.00 87.88 90 ASP A N 1
ATOM 693 C CA . ASP A 1 90 ? 12.520 -6.732 -16.025 1.00 87.88 90 ASP A CA 1
ATOM 694 C C . ASP A 1 90 ? 13.660 -5.917 -16.673 1.00 87.88 90 ASP A C 1
ATOM 696 O O . ASP A 1 90 ? 14.658 -6.480 -17.117 1.00 87.88 90 ASP A O 1
ATOM 700 N N . TRP A 1 91 ? 13.538 -4.583 -16.704 1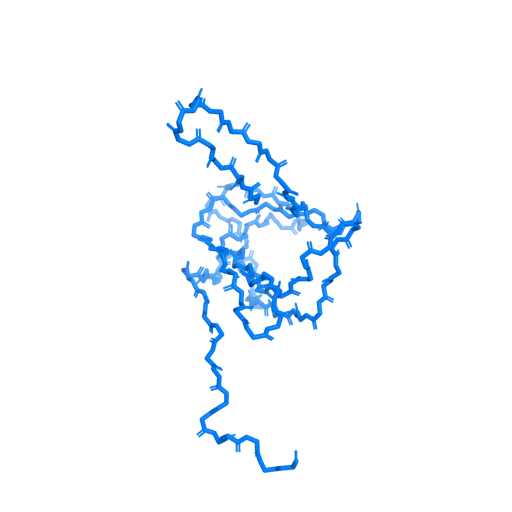.00 85.56 91 TRP A N 1
ATOM 701 C CA . TRP A 1 91 ? 14.548 -3.654 -17.222 1.00 85.56 91 TRP A CA 1
ATOM 702 C C . TRP A 1 91 ? 14.856 -2.506 -16.243 1.00 85.56 91 TRP A C 1
ATOM 704 O O . TRP A 1 91 ? 14.076 -2.188 -15.344 1.00 85.56 91 TRP A O 1
ATOM 714 N N . ASP A 1 92 ? 16.011 -1.860 -16.431 1.00 77.25 92 ASP A N 1
ATOM 715 C CA . ASP A 1 92 ? 16.642 -1.017 -15.400 1.00 77.25 92 ASP A CA 1
ATOM 716 C C . ASP A 1 92 ? 16.099 0.419 -15.277 1.00 77.25 92 ASP A C 1
ATOM 718 O O . ASP A 1 92 ? 16.376 1.094 -14.287 1.00 77.25 92 ASP A O 1
ATOM 722 N N . ALA A 1 93 ? 15.341 0.919 -16.259 1.00 82.25 93 ALA A N 1
ATOM 723 C CA . ALA A 1 93 ? 14.874 2.310 -16.285 1.00 82.25 93 ALA A CA 1
ATOM 724 C C . ALA A 1 93 ? 13.415 2.450 -16.738 1.00 82.25 93 ALA A C 1
ATOM 726 O O . ALA A 1 93 ? 13.003 1.908 -17.763 1.00 82.25 93 ALA A O 1
ATOM 727 N N . GLY A 1 94 ? 12.624 3.245 -16.013 1.00 86.56 94 GLY A N 1
ATOM 728 C CA . GLY A 1 94 ? 11.176 3.296 -16.221 1.00 86.56 94 GLY A CA 1
ATOM 729 C C . GLY A 1 94 ? 10.497 2.048 -15.657 1.00 86.56 94 GLY A C 1
ATOM 730 O O . GLY A 1 94 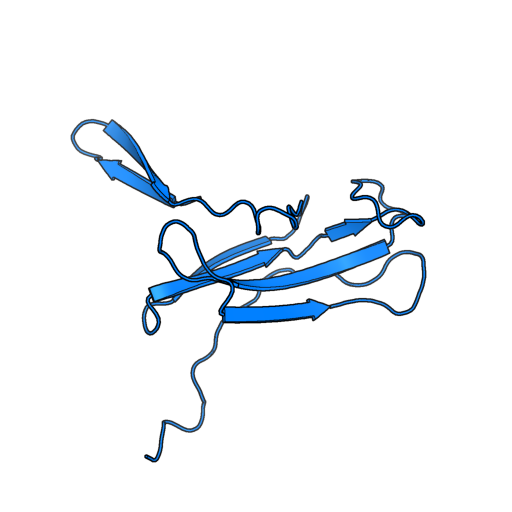? 10.985 1.476 -14.692 1.00 86.56 94 GLY A O 1
ATOM 731 N N . GLY A 1 95 ? 9.356 1.647 -16.215 1.00 92.94 95 GLY A N 1
ATOM 732 C CA . GLY A 1 95 ? 8.586 0.504 -15.719 1.00 92.94 95 GLY A CA 1
ATOM 733 C C . GLY A 1 95 ? 7.113 0.843 -15.550 1.00 92.94 95 GLY A C 1
ATOM 734 O O . GLY A 1 95 ? 6.563 1.659 -16.297 1.00 92.94 95 GLY A O 1
ATOM 735 N N . TRP A 1 96 ? 6.488 0.236 -14.549 1.00 93.69 96 TRP A N 1
ATOM 736 C CA . TRP A 1 96 ? 5.049 0.312 -14.332 1.00 93.69 96 TRP A CA 1
ATOM 737 C C . TRP A 1 96 ? 4.699 1.241 -13.176 1.00 93.69 96 TRP A C 1
ATOM 739 O O . TRP A 1 96 ? 5.470 1.410 -12.238 1.00 93.69 96 TRP A O 1
ATOM 749 N N . HIS A 1 97 ? 3.514 1.835 -13.252 1.00 93.94 97 HIS A N 1
ATOM 750 C CA . HIS A 1 97 ? 2.843 2.431 -12.106 1.00 93.94 97 HIS A CA 1
ATOM 751 C C . HIS A 1 97 ? 1.390 1.967 -12.114 1.00 93.94 97 HIS A C 1
ATOM 753 O O . HIS A 1 97 ? 0.806 1.746 -13.178 1.00 93.94 97 HIS A O 1
ATOM 759 N N . VAL A 1 98 ? 0.813 1.812 -10.930 1.00 96.50 98 VAL A N 1
ATOM 760 C CA . VAL A 1 98 ? -0.578 1.392 -10.752 1.00 96.50 98 VAL A CA 1
ATOM 761 C C . VAL A 1 98 ? -1.334 2.566 -10.163 1.00 96.50 98 VAL A C 1
ATOM 763 O O . VAL A 1 98 ? -1.011 3.020 -9.076 1.00 96.50 98 VAL A O 1
ATOM 766 N N . PHE A 1 99 ? -2.330 3.089 -10.880 1.00 95.56 99 PHE A N 1
ATOM 767 C CA . PHE A 1 99 ? -3.078 4.246 -10.387 1.00 95.56 99 PHE A CA 1
ATOM 768 C C . PHE A 1 99 ? -3.851 3.920 -9.101 1.00 95.56 99 PHE A C 1
ATOM 770 O O . PHE A 1 99 ? -3.765 4.667 -8.131 1.00 95.56 99 PHE A O 1
ATOM 777 N N . ARG A 1 100 ? -4.583 2.798 -9.119 1.00 95.25 100 ARG A N 1
ATOM 778 C CA . ARG A 1 100 ? -5.392 2.246 -8.024 1.00 95.25 100 ARG A CA 1
ATOM 779 C C . ARG A 1 100 ? -5.549 0.737 -8.195 1.00 95.25 100 ARG A C 1
ATOM 781 O O . ARG A 1 100 ? -5.404 0.231 -9.310 1.00 95.25 100 ARG A O 1
ATOM 788 N N . ALA A 1 101 ? -5.916 0.050 -7.122 1.00 96.44 101 ALA A N 1
ATOM 789 C CA . ALA A 1 101 ? -6.380 -1.331 -7.143 1.00 96.44 101 ALA A CA 1
ATOM 790 C C . ALA A 1 101 ? -7.708 -1.437 -6.388 1.00 96.44 101 ALA A C 1
ATOM 792 O O . ALA A 1 101 ? -7.958 -0.665 -5.476 1.00 96.44 101 ALA A O 1
ATOM 793 N N . GLN A 1 102 ? -8.548 -2.402 -6.762 1.00 95.00 102 GLN A N 1
ATOM 794 C CA . GLN A 1 102 ? -9.796 -2.691 -6.061 1.00 95.00 102 GLN A CA 1
ATOM 795 C C . GLN A 1 102 ? -9.918 -4.198 -5.858 1.00 95.00 102 GLN A C 1
ATOM 797 O O . GLN A 1 102 ? -9.665 -4.978 -6.781 1.00 95.00 102 GLN A O 1
ATOM 802 N N . ARG A 1 103 ? -10.357 -4.619 -4.669 1.00 91.69 103 ARG A N 1
ATOM 803 C CA . ARG A 1 103 ? -10.748 -6.010 -4.428 1.00 91.69 103 ARG A CA 1
ATOM 804 C C . ARG A 1 103 ? -12.163 -6.227 -4.950 1.00 91.69 103 ARG A C 1
ATOM 806 O O . ARG A 1 103 ? -13.127 -5.719 -4.384 1.00 91.69 103 ARG A O 1
ATOM 813 N N . ILE A 1 104 ? -12.283 -6.999 -6.022 1.00 89.88 104 ILE A N 1
ATOM 814 C CA . ILE A 1 104 ? -13.579 -7.429 -6.548 1.00 89.88 104 ILE A CA 1
ATOM 815 C C . ILE A 1 104 ? -13.902 -8.791 -5.918 1.00 89.88 104 ILE A C 1
ATOM 817 O O . ILE A 1 104 ? -13.068 -9.697 -6.001 1.00 89.88 104 ILE A O 1
ATOM 821 N N . PRO A 1 105 ? -15.071 -8.962 -5.271 1.00 81.00 105 PRO A N 1
ATOM 822 C CA . PRO A 1 105 ? -15.512 -10.266 -4.790 1.00 81.00 105 PRO A CA 1
ATOM 823 C C . PRO A 1 105 ? -15.522 -11.301 -5.921 1.00 81.00 105 PRO A C 1
ATOM 825 O O . PRO A 1 105 ? -15.706 -10.952 -7.088 1.00 81.00 105 PRO A O 1
ATOM 828 N N . SER A 1 106 ? -15.358 -12.582 -5.583 1.00 77.25 106 SER A N 1
ATOM 829 C CA . SER A 1 106 ? -15.460 -13.654 -6.580 1.00 77.25 106 SER A CA 1
ATOM 830 C C . SER A 1 106 ? -16.766 -13.532 -7.374 1.00 77.25 106 SER A C 1
ATOM 832 O O . SER A 1 106 ? -17.849 -13.472 -6.791 1.00 77.25 106 SER A O 1
ATOM 834 N N . LEU A 1 107 ? -16.664 -13.539 -8.709 1.00 65.69 107 LEU A N 1
ATOM 835 C CA . LEU A 1 107 ? -17.819 -13.545 -9.619 1.00 65.69 107 LEU A CA 1
ATOM 836 C C . LEU A 1 107 ? -18.621 -14.851 -9.532 1.00 65.69 107 LEU A C 1
ATOM 838 O O . LEU A 1 107 ? -19.795 -14.892 -9.894 1.00 65.69 107 LEU A O 1
ATOM 842 N N . TYR A 1 108 ? -17.988 -15.909 -9.031 1.00 67.69 108 TYR A N 1
ATOM 843 C CA . TYR A 1 108 ? -18.623 -17.174 -8.702 1.00 67.69 108 TYR A CA 1
ATOM 844 C C . TYR A 1 108 ? -18.723 -17.227 -7.178 1.00 67.69 108 TYR A C 1
ATOM 846 O O . TYR A 1 108 ? -17.738 -17.521 -6.497 1.00 67.69 108 TYR A O 1
ATOM 854 N N . GLY A 1 109 ? -19.878 -16.835 -6.635 1.00 52.78 109 GLY A N 1
ATOM 855 C CA . GLY A 1 109 ? -20.144 -16.910 -5.197 1.00 52.78 109 GLY A CA 1
ATOM 856 C C . GLY A 1 109 ? -19.845 -18.312 -4.662 1.00 52.78 109 GLY A C 1
ATOM 857 O O . GLY A 1 109 ? -20.080 -19.299 -5.360 1.00 52.78 109 GLY A O 1
ATOM 858 N N . GLY A 1 110 ? -19.279 -18.386 -3.455 1.00 51.88 110 GLY A N 1
ATOM 859 C CA . GLY A 1 110 ? -18.819 -19.628 -2.839 1.00 51.88 110 GLY A CA 1
ATOM 860 C C . GLY A 1 110 ? -19.869 -20.738 -2.897 1.00 51.88 110 GLY A C 1
ATOM 861 O O . GLY A 1 110 ? -20.931 -20.637 -2.290 1.00 51.88 110 GLY A O 1
ATOM 862 N N . GLY A 1 111 ? -19.556 -21.798 -3.639 1.00 46.62 111 GLY A N 1
ATOM 863 C CA . GLY A 1 111 ? -20.126 -23.114 -3.402 1.00 46.62 111 GLY A CA 1
ATOM 864 C C . GLY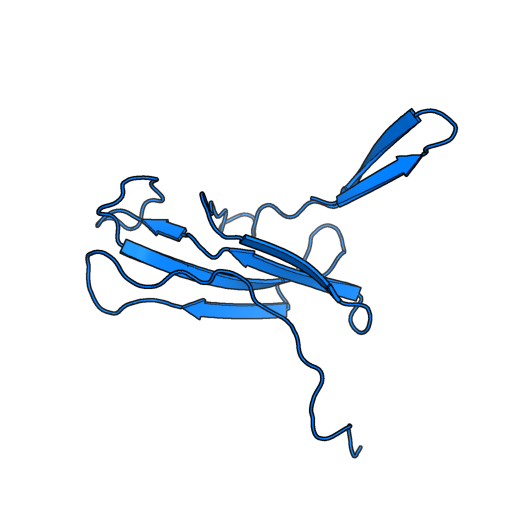 A 1 111 ? -19.223 -23.833 -2.408 1.00 46.62 111 GLY A C 1
ATOM 865 O O . GLY A 1 111 ? -18.105 -24.195 -2.773 1.00 46.62 111 GLY A O 1
ATOM 866 N N . GLY A 1 112 ? -19.702 -24.004 -1.176 1.00 35.91 112 GLY A N 1
ATOM 867 C CA . GLY A 1 112 ? -19.017 -24.724 -0.101 1.00 35.91 112 GLY A CA 1
ATOM 868 C C . GLY A 1 112 ? -19.391 -24.194 1.265 1.00 35.91 112 GLY A C 1
ATOM 869 O O . GLY A 1 112 ? -18.776 -23.184 1.660 1.00 35.91 112 GLY A O 1
#

pLDDT: mean 90.46, std 10.68, range [35.91, 98.44]

Secondary structure (DSSP, 8-state):
-EEEEETTTTEEEEEE---EETTEE----SSEEEEE-TTT--EEEEEEEEEE-TTS-B---TTSEEEEEEEEE-SSSS--EEEEEEE--SSSSEE---S----PPPSS----

Nearest PDB structures (foldseek):
  4koq-assembly1_A  TM=3.559E-01  e=3.137E+00  Arabidopsis thaliana